Protein AF-A0AAV3EM96-F1 (afdb_monomer)

Sequence (144 aa):
MNWRIFRIIIITLSTCISIISTYYTVPLESTNLPLIEQLKSLLLIFVASLLGLFFIIGIQAFNPYSSKLWVVPSWEINPFTKKQPVVFFHFVAWFITVQSIVQLIFSILCGYSYWSALLGTVFGLSIFIGLRLVRIAFHFKFRD

pLDDT: mean 91.86, std 8.06, range [58.69, 98.31]

Radius of gyration: 17.21 Å; Cα contacts (8 Å, |Δi|>4): 152; chains: 1; bounding box: 42×37×45 Å

Mean predicted aligned error: 4.36 Å

Foldseek 3Di:
DQQLVVLVVVLVVVLVVLLVVCVVDFDFDDPPDDPVVLVVLLVVLLVVLLVVLCVVVVVLCPDPQADQAEEDADSRDDLPPPNHPLNVLLSVLSSQQSSLVSLLVSCVVVNTDSSVSSSSNSSSVSSVVSSVVCCVVVVVRHDD

Secondary structure (DSSP, 8-state):
--HHHHHHHHHHHHHHHHHHHHHHH-PBP---S-HHHHHHHHHHHHHHHHHHHHHHHHHHHH-TTS-SSBPPP-SSS-TT-TT-HHHHHHHHHHHHHHHHHHHHHHHHHHTB--HHHHHHHHHHHHHHHHHHHHHHHTGGGB--

Solvent-accessible surface area (backbone atoms only — not comparable to full-atom values): 7642 Å² total; per-residue (Å²): 130,66,33,40,60,53,51,49,52,52,41,51,53,53,31,53,52,51,46,56,51,46,73,77,70,59,62,69,58,79,84,86,71,56,68,69,60,53,53,51,49,52,51,47,45,32,52,49,43,30,53,49,49,51,52,55,51,52,55,47,71,74,35,87,81,30,47,84,56,34,67,78,68,60,60,71,53,70,4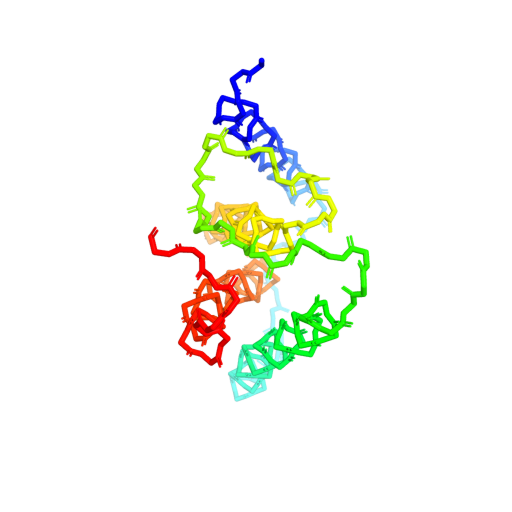2,83,44,80,40,34,59,65,28,29,52,51,47,51,22,51,42,42,24,53,33,16,45,52,42,26,54,51,15,60,78,70,47,30,64,33,63,71,24,49,49,36,28,46,36,15,52,29,40,53,54,37,53,55,50,47,49,64,77,45,40,92,35,47,62,133

Organism: NCBI:txid1088719

Structure (mmCIF, N/CA/C/O backbone):
data_AF-A0AAV3EM96-F1
#
_entry.id   AF-A0AAV3EM96-F1
#
loop_
_atom_site.group_PDB
_atom_site.id
_atom_site.type_symbol
_atom_site.label_atom_id
_atom_site.label_alt_id
_atom_site.label_comp_id
_atom_site.label_asym_id
_atom_site.label_entity_id
_atom_site.label_seq_id
_atom_site.pdbx_PDB_ins_code
_atom_site.Cartn_x
_atom_site.Cartn_y
_atom_site.Cartn_z
_atom_site.occupancy
_atom_site.B_iso_or_equiv
_atom_site.auth_seq_id
_atom_site.auth_comp_id
_atom_site.auth_asym_id
_atom_site.auth_atom_id
_atom_site.pdbx_PDB_model_num
ATOM 1 N N . MET A 1 1 ? -1.676 20.650 13.029 1.00 76.00 1 MET A N 1
ATOM 2 C CA . MET A 1 1 ? -0.867 20.288 11.843 1.00 76.00 1 MET A CA 1
ATOM 3 C C . MET A 1 1 ? -1.805 19.811 10.748 1.00 76.00 1 MET A C 1
ATOM 5 O O . MET A 1 1 ? -2.688 19.020 11.053 1.00 76.00 1 MET A O 1
ATOM 9 N N . ASN A 1 2 ? -1.663 20.308 9.519 1.00 92.69 2 ASN A N 1
ATOM 10 C CA . ASN A 1 2 ? -2.492 19.867 8.396 1.00 92.69 2 ASN A CA 1
ATOM 11 C C . ASN A 1 2 ? -1.951 18.526 7.868 1.00 92.69 2 ASN A C 1
ATOM 13 O O . ASN A 1 2 ? -0.953 18.487 7.145 1.00 92.69 2 ASN A O 1
ATOM 17 N N . TRP A 1 3 ? -2.576 17.422 8.287 1.00 94.38 3 TRP A N 1
ATOM 18 C CA . TRP A 1 3 ? -2.118 16.067 7.960 1.00 94.38 3 TRP A CA 1
ATOM 19 C C . TRP A 1 3 ? -2.208 15.749 6.477 1.00 94.38 3 TRP A C 1
ATOM 21 O O . TRP A 1 3 ? -1.356 15.023 5.965 1.00 94.38 3 TRP A O 1
ATOM 31 N N . ARG A 1 4 ? -3.179 16.332 5.772 1.00 94.94 4 ARG A N 1
ATOM 32 C CA . ARG A 1 4 ? -3.289 16.181 4.327 1.00 94.94 4 ARG A CA 1
ATOM 33 C C . ARG A 1 4 ? -2.058 16.744 3.630 1.00 94.94 4 ARG A C 1
ATOM 35 O O . ARG A 1 4 ? -1.428 16.024 2.859 1.00 94.94 4 ARG A O 1
ATOM 42 N N . ILE A 1 5 ? -1.685 17.988 3.939 1.00 95.38 5 ILE A N 1
ATOM 43 C CA . ILE A 1 5 ? -0.485 18.627 3.372 1.00 95.38 5 ILE A CA 1
ATOM 44 C C . ILE A 1 5 ? 0.762 17.819 3.729 1.00 95.38 5 ILE A C 1
ATOM 46 O O . ILE A 1 5 ? 1.565 17.505 2.856 1.00 95.38 5 ILE A O 1
ATOM 50 N N . PHE A 1 6 ? 0.896 17.420 4.992 1.00 95.12 6 PHE A N 1
ATOM 51 C CA . PHE A 1 6 ? 2.033 16.629 5.451 1.00 95.12 6 PHE A CA 1
ATOM 52 C C . PHE A 1 6 ? 2.178 15.300 4.687 1.00 95.12 6 PHE A C 1
ATOM 54 O O . PHE A 1 6 ? 3.270 14.956 4.236 1.00 95.12 6 PHE A O 1
ATOM 61 N N . ARG A 1 7 ? 1.075 14.571 4.475 1.00 94.88 7 ARG A N 1
ATOM 62 C CA . ARG A 1 7 ? 1.076 13.326 3.693 1.00 94.88 7 ARG A CA 1
ATOM 63 C C . ARG A 1 7 ? 1.452 13.568 2.236 1.00 94.88 7 ARG A C 1
ATOM 65 O O . ARG A 1 7 ? 2.233 12.792 1.698 1.00 94.88 7 ARG A O 1
ATOM 72 N N . ILE A 1 8 ? 0.919 14.623 1.617 1.00 95.94 8 ILE A N 1
ATOM 73 C CA . ILE A 1 8 ? 1.264 14.998 0.239 1.00 95.94 8 ILE A CA 1
ATOM 74 C C . ILE A 1 8 ? 2.766 15.267 0.137 1.00 95.94 8 ILE A C 1
ATOM 76 O O . ILE A 1 8 ? 3.417 14.684 -0.719 1.00 95.94 8 ILE A O 1
ATOM 80 N N . ILE A 1 9 ? 3.332 16.067 1.047 1.00 96.38 9 ILE A N 1
ATOM 81 C CA . ILE A 1 9 ? 4.768 16.376 1.058 1.00 96.38 9 ILE A CA 1
ATOM 82 C C . ILE A 1 9 ? 5.605 15.095 1.144 1.00 96.38 9 ILE A C 1
ATOM 84 O O . ILE A 1 9 ? 6.517 14.916 0.343 1.00 96.38 9 ILE A O 1
ATOM 88 N N . ILE A 1 10 ? 5.281 14.179 2.063 1.00 96.19 10 ILE A N 1
ATOM 89 C CA . ILE A 1 10 ? 6.032 12.921 2.211 1.00 96.19 10 ILE A CA 1
ATOM 90 C C . ILE A 1 10 ? 5.945 12.054 0.953 1.00 96.19 10 ILE A C 1
ATOM 92 O O . ILE A 1 10 ? 6.964 11.533 0.496 1.00 96.19 10 ILE A O 1
ATOM 96 N N . ILE A 1 11 ? 4.747 11.886 0.392 1.00 96.69 11 ILE A N 1
ATOM 97 C CA . ILE A 1 11 ? 4.544 11.060 -0.804 1.00 96.69 11 ILE A CA 1
ATOM 98 C C . ILE A 1 11 ? 5.292 11.670 -1.995 1.00 96.69 11 ILE A C 1
ATOM 100 O O . ILE A 1 11 ? 5.992 10.958 -2.709 1.00 96.69 11 ILE A O 1
ATOM 104 N N . THR A 1 12 ? 5.223 12.988 -2.178 1.00 96.44 12 THR A N 1
ATOM 105 C CA . THR A 1 12 ? 5.930 13.667 -3.268 1.00 96.44 12 THR A CA 1
ATOM 106 C C . THR A 1 12 ? 7.445 13.564 -3.106 1.00 96.44 12 THR A C 1
ATOM 108 O O . THR A 1 12 ? 8.125 13.153 -4.042 1.00 96.44 12 THR A O 1
ATOM 111 N N . LEU A 1 13 ? 7.987 13.873 -1.921 1.00 96.56 13 LEU A N 1
ATOM 112 C CA . LEU A 1 13 ? 9.434 13.815 -1.679 1.00 96.56 13 LEU A CA 1
ATOM 113 C C . LEU A 1 13 ? 9.990 12.401 -1.871 1.00 96.56 13 LEU A C 1
ATOM 115 O O . LEU A 1 13 ? 10.993 12.227 -2.558 1.00 96.56 13 LEU A O 1
ATOM 119 N N . SER A 1 14 ? 9.323 11.388 -1.313 1.00 94.38 14 SER A N 1
ATOM 120 C CA . SER A 1 14 ? 9.726 9.986 -1.495 1.00 94.38 14 SER A CA 1
ATOM 121 C C . SER A 1 14 ? 9.664 9.545 -2.957 1.00 94.38 14 SER A C 1
ATOM 123 O O . SER A 1 14 ? 10.574 8.862 -3.422 1.00 94.38 14 SER A O 1
ATOM 125 N N . THR A 1 15 ? 8.655 9.992 -3.706 1.00 94.38 15 THR A N 1
ATOM 126 C CA . THR A 1 15 ? 8.539 9.709 -5.14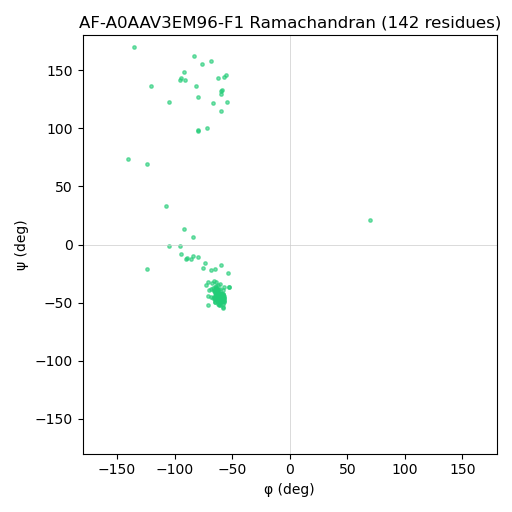2 1.00 94.38 15 THR A CA 1
ATOM 127 C C . THR A 1 15 ? 9.699 10.325 -5.926 1.00 94.38 15 THR A C 1
ATOM 129 O O . THR A 1 15 ? 10.332 9.629 -6.720 1.00 94.38 15 THR A O 1
ATOM 132 N N . CYS A 1 16 ? 10.047 11.589 -5.659 1.00 94.19 16 CYS A N 1
ATOM 133 C CA . CYS A 1 16 ? 11.203 12.240 -6.282 1.00 94.19 16 CYS A CA 1
ATOM 134 C C . CYS A 1 16 ? 12.509 11.488 -5.982 1.00 94.19 16 CYS A C 1
ATOM 136 O O . CYS A 1 16 ? 13.290 11.226 -6.895 1.00 94.19 16 CYS A O 1
ATOM 138 N N . ILE A 1 17 ? 12.724 11.088 -4.723 1.00 92.44 17 ILE A N 1
ATOM 139 C CA . ILE A 1 17 ? 13.898 10.300 -4.316 1.00 92.44 17 ILE A CA 1
ATOM 140 C C . ILE A 1 17 ? 13.943 8.959 -5.067 1.00 92.44 17 ILE A C 1
ATOM 142 O O . ILE A 1 17 ? 15.003 8.564 -5.552 1.00 92.44 17 ILE A O 1
ATOM 146 N N . SER A 1 18 ? 12.801 8.283 -5.213 1.00 89.06 18 SER A N 1
ATOM 147 C CA . SER A 1 18 ? 12.690 7.004 -5.931 1.00 89.06 18 SER A CA 1
ATOM 148 C C . SER A 1 18 ? 13.092 7.117 -7.404 1.00 89.06 18 SER A C 1
ATOM 150 O O . SER A 1 18 ? 13.823 6.266 -7.916 1.00 89.06 18 SER A O 1
ATOM 152 N N . ILE A 1 19 ? 12.650 8.179 -8.088 1.00 90.50 19 ILE A N 1
ATOM 153 C CA . ILE A 1 19 ? 13.004 8.434 -9.494 1.00 90.50 19 ILE A CA 1
ATOM 154 C C . ILE A 1 19 ? 14.505 8.693 -9.629 1.00 90.50 19 ILE A C 1
ATOM 156 O O . ILE A 1 19 ? 15.163 8.053 -10.449 1.00 90.50 19 ILE A O 1
ATOM 160 N N . ILE A 1 20 ? 15.053 9.583 -8.793 1.00 88.88 20 ILE A N 1
ATOM 161 C CA . ILE A 1 20 ? 16.487 9.910 -8.792 1.00 88.88 20 ILE A CA 1
ATOM 162 C C . ILE A 1 20 ? 17.311 8.638 -8.571 1.00 88.88 20 ILE A C 1
ATOM 164 O O . ILE A 1 20 ? 18.261 8.378 -9.304 1.00 88.88 20 ILE A O 1
ATOM 168 N N . SER A 1 21 ? 16.920 7.805 -7.605 1.00 84.94 21 SER A N 1
ATOM 169 C CA . SER A 1 21 ? 17.602 6.539 -7.338 1.00 84.94 21 SER A CA 1
ATOM 170 C C . SER A 1 21 ? 17.559 5.590 -8.538 1.00 84.94 21 SER A C 1
ATOM 172 O O . SER A 1 21 ? 18.588 5.010 -8.880 1.00 84.94 21 SER A O 1
ATOM 174 N N . THR A 1 22 ? 16.408 5.464 -9.203 1.00 82.31 22 THR A N 1
ATOM 175 C CA . THR A 1 22 ? 16.243 4.589 -10.377 1.00 82.31 22 THR A CA 1
ATOM 176 C C . THR A 1 22 ? 17.157 5.020 -11.522 1.00 82.31 22 THR A C 1
ATOM 178 O O . THR A 1 22 ? 17.843 4.181 -12.103 1.00 82.31 22 THR A O 1
ATOM 181 N N . TYR A 1 23 ? 17.229 6.327 -11.786 1.00 79.56 23 TYR A N 1
ATOM 182 C CA . TYR A 1 23 ? 18.059 6.906 -12.844 1.00 79.56 23 TYR A CA 1
ATOM 183 C C . TYR A 1 23 ? 19.551 6.550 -12.712 1.00 79.56 23 TYR A C 1
ATOM 185 O O . TYR A 1 23 ? 20.216 6.311 -13.715 1.00 79.56 23 TYR A O 1
ATOM 193 N N . TYR A 1 24 ? 20.081 6.474 -11.486 1.00 75.06 24 TYR A N 1
ATOM 194 C CA . TYR A 1 24 ? 21.505 6.196 -11.253 1.00 75.06 24 TYR A CA 1
ATOM 195 C C . TYR A 1 24 ? 21.867 4.712 -11.116 1.00 75.06 24 TYR A C 1
ATOM 197 O O . TYR A 1 24 ? 23.053 4.390 -11.097 1.00 75.06 24 TYR A O 1
ATOM 205 N N . THR A 1 25 ? 20.893 3.811 -10.960 1.00 71.69 25 THR A N 1
ATOM 206 C CA . THR A 1 25 ? 21.172 2.438 -10.490 1.00 71.69 25 THR A CA 1
ATOM 207 C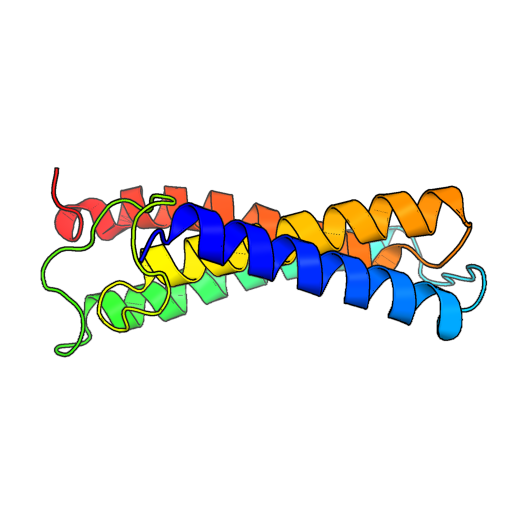 C . THR A 1 25 ? 20.679 1.327 -11.406 1.00 71.69 25 THR A C 1
ATOM 209 O O . THR A 1 25 ? 21.189 0.211 -11.306 1.00 71.69 25 THR A O 1
ATOM 212 N N . VAL A 1 26 ? 19.710 1.587 -12.288 1.00 69.31 26 VAL A N 1
ATOM 213 C CA . VAL A 1 26 ? 19.035 0.517 -13.033 1.00 69.31 26 VAL A CA 1
ATOM 214 C C . VAL A 1 26 ? 19.518 0.472 -14.488 1.00 69.31 26 VAL A C 1
ATOM 216 O O . VAL A 1 26 ? 19.394 1.469 -15.199 1.00 69.31 26 VAL A O 1
ATOM 219 N N . PRO A 1 27 ? 20.052 -0.669 -14.965 1.00 69.12 27 PRO A N 1
ATOM 220 C CA . PRO A 1 27 ? 20.401 -0.837 -16.371 1.00 69.12 27 PRO A CA 1
ATOM 221 C C . PRO A 1 27 ? 19.152 -0.892 -17.269 1.00 69.12 27 PRO A C 1
ATOM 223 O O .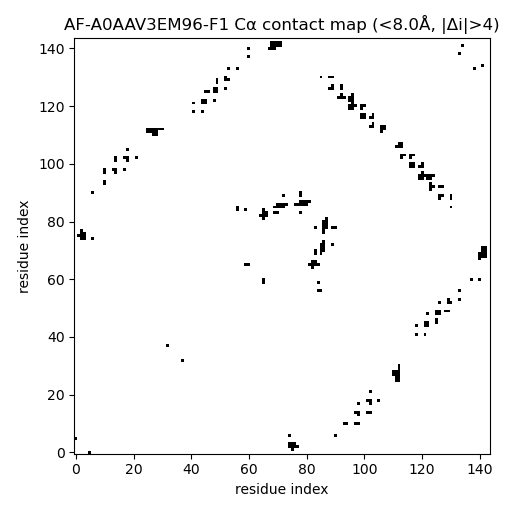 PRO A 1 27 ? 18.050 -1.225 -16.823 1.00 69.12 27 PRO A O 1
ATOM 226 N N . LEU A 1 28 ? 19.345 -0.590 -18.558 1.00 69.81 28 LEU A N 1
ATOM 227 C CA . LEU A 1 28 ? 18.343 -0.793 -19.612 1.00 69.81 28 LEU A CA 1
ATOM 228 C C . LEU A 1 28 ? 17.874 -2.260 -19.637 1.00 69.81 28 LEU A C 1
ATOM 230 O O . LEU A 1 28 ? 18.633 -3.178 -19.316 1.00 69.81 28 LEU A O 1
ATOM 234 N N . GLU A 1 29 ? 16.600 -2.465 -19.959 1.00 65.81 29 GLU A N 1
ATOM 235 C CA . GLU A 1 29 ? 15.880 -3.709 -19.680 1.00 65.81 29 GLU A CA 1
ATOM 236 C C . GLU A 1 29 ? 16.485 -4.977 -20.332 1.00 65.81 29 GLU A C 1
ATOM 238 O O . GLU A 1 29 ? 16.735 -5.029 -21.533 1.00 65.81 29 GLU A O 1
ATOM 243 N N . SER A 1 30 ? 16.640 -6.043 -19.532 1.00 58.69 30 SER A N 1
ATOM 244 C CA . SER A 1 30 ? 16.715 -7.439 -20.004 1.00 58.69 30 SER A CA 1
ATOM 245 C C . SER A 1 30 ? 15.948 -8.368 -19.052 1.00 58.69 30 SER A C 1
ATOM 247 O O . SER A 1 30 ? 16.510 -9.101 -18.236 1.00 58.69 30 SER A O 1
ATOM 249 N N . THR A 1 31 ? 14.616 -8.313 -19.095 1.00 62.16 31 THR A N 1
ATOM 250 C CA . THR A 1 31 ? 13.784 -9.232 -18.307 1.00 62.16 31 THR A CA 1
ATOM 251 C C . THR A 1 31 ? 13.705 -10.588 -19.021 1.00 62.16 31 THR A C 1
ATOM 253 O O . THR A 1 31 ? 12.902 -10.770 -19.927 1.00 62.16 31 THR A O 1
ATOM 256 N N . ASN A 1 32 ? 14.526 -11.562 -18.609 1.00 70.06 32 ASN A N 1
ATOM 257 C CA . ASN A 1 32 ? 14.584 -12.896 -19.242 1.00 70.06 32 ASN A CA 1
ATOM 258 C C . ASN A 1 32 ? 13.519 -13.894 -18.733 1.00 70.06 32 ASN A C 1
ATOM 260 O O . ASN A 1 32 ? 13.574 -15.079 -19.063 1.00 70.06 32 ASN A O 1
ATOM 264 N N . LEU A 1 33 ? 12.566 -13.462 -17.897 1.00 79.25 33 LEU A N 1
ATOM 265 C CA . LEU A 1 33 ? 11.539 -14.353 -17.347 1.00 79.25 33 LEU A CA 1
ATOM 266 C C . LEU A 1 33 ? 10.388 -14.577 -18.341 1.00 79.25 33 LEU A C 1
ATOM 268 O O . LEU A 1 33 ? 9.880 -13.597 -18.891 1.00 79.25 33 LEU A O 1
ATOM 272 N N . PRO A 1 34 ? 9.896 -15.821 -18.503 1.00 89.31 34 PRO A N 1
ATOM 273 C CA . PRO A 1 34 ? 8.703 -16.100 -19.297 1.00 89.31 34 PRO A CA 1
ATOM 274 C C . PRO A 1 34 ? 7.482 -15.316 -18.798 1.00 89.31 34 PRO A C 1
ATOM 276 O O . PRO A 1 34 ? 7.268 -15.192 -17.589 1.00 89.31 34 PRO A O 1
ATOM 279 N N . LEU A 1 35 ? 6.620 -14.874 -19.721 1.00 89.38 35 LEU A N 1
ATOM 280 C CA . LEU A 1 35 ? 5.393 -14.121 -19.413 1.00 89.38 35 LEU A CA 1
ATOM 281 C C . LEU A 1 35 ? 4.503 -14.822 -18.371 1.00 89.38 35 LEU A C 1
ATOM 283 O O . LEU A 1 35 ? 3.896 -14.174 -17.524 1.00 89.38 35 LEU A O 1
ATOM 287 N N . ILE A 1 36 ? 4.435 -16.155 -18.399 1.00 93.50 36 ILE A N 1
ATOM 288 C CA . ILE A 1 36 ? 3.625 -16.915 -17.441 1.00 93.50 36 ILE A CA 1
ATOM 289 C C . ILE A 1 36 ? 4.126 -16.767 -15.997 1.00 93.50 36 ILE A C 1
ATOM 291 O O . ILE A 1 36 ? 3.316 -16.634 -15.082 1.00 93.50 36 ILE A O 1
ATOM 295 N N . GLU A 1 37 ? 5.442 -16.735 -15.779 1.00 92.44 37 GLU A N 1
ATOM 296 C CA . GLU A 1 37 ? 6.025 -16.554 -14.444 1.00 92.44 37 GLU A CA 1
ATOM 297 C C . GLU A 1 37 ? 5.845 -15.114 -13.954 1.00 92.44 37 GLU A C 1
ATOM 299 O O . GLU A 1 37 ? 5.543 -14.874 -12.781 1.00 92.44 37 GLU A O 1
ATOM 304 N N . GLN A 1 38 ? 5.912 -14.153 -14.878 1.00 91.19 38 GLN A N 1
ATOM 305 C CA . GLN A 1 38 ? 5.565 -12.762 -14.608 1.00 91.19 38 GLN A CA 1
ATOM 306 C C . GLN A 1 38 ? 4.117 -12.642 -14.106 1.00 91.19 38 GLN A C 1
ATOM 308 O O . GLN A 1 38 ? 3.887 -12.149 -12.999 1.00 91.19 38 GLN A O 1
ATOM 313 N N . LEU A 1 39 ? 3.142 -13.181 -14.845 1.00 94.31 39 LEU A N 1
ATOM 314 C CA . LEU A 1 39 ? 1.728 -13.157 -14.449 1.00 94.31 39 LEU A CA 1
ATOM 315 C C . LEU A 1 39 ? 1.472 -13.865 -13.109 1.00 94.31 39 LEU A C 1
ATOM 317 O O . LEU A 1 39 ? 0.741 -13.337 -12.268 1.00 94.31 39 LEU A O 1
ATOM 321 N N . LYS A 1 40 ? 2.104 -15.024 -12.873 1.00 96.00 40 LYS A N 1
ATOM 322 C CA . LYS A 1 40 ? 2.008 -15.742 -11.589 1.00 96.00 40 LYS A CA 1
ATOM 323 C C . LYS A 1 40 ? 2.466 -14.881 -10.419 1.00 96.00 40 LYS A C 1
ATOM 325 O O . LYS A 1 40 ? 1.800 -14.862 -9.388 1.00 96.00 40 LYS A O 1
ATOM 330 N N . SER A 1 41 ? 3.571 -14.155 -10.564 1.00 94.81 41 SER A N 1
ATOM 331 C CA . SER A 1 41 ? 4.073 -13.306 -9.481 1.00 94.81 41 SER A CA 1
ATOM 332 C C . SER A 1 41 ? 3.204 -12.063 -9.232 1.00 94.81 41 SER A C 1
ATOM 334 O O . SER A 1 41 ? 3.036 -11.687 -8.073 1.00 94.81 41 SER A O 1
ATOM 336 N N . LEU A 1 42 ? 2.567 -11.487 -10.265 1.00 96.69 42 LEU A N 1
ATOM 337 C CA . LEU A 1 42 ? 1.568 -10.419 -10.094 1.00 96.69 42 LEU A CA 1
ATOM 338 C C . LEU A 1 42 ? 0.341 -10.924 -9.322 1.00 96.69 42 LEU A C 1
ATOM 340 O O . LEU A 1 42 ? -0.151 -10.253 -8.414 1.00 96.69 42 LEU A O 1
ATOM 344 N N . LEU A 1 43 ? -0.134 -12.129 -9.646 1.00 97.81 43 LEU A N 1
ATOM 345 C CA . LEU A 1 43 ? -1.224 -12.762 -8.907 1.00 97.81 43 LEU A CA 1
ATOM 346 C C . LEU A 1 43 ? -0.809 -13.067 -7.461 1.00 97.81 43 LEU A C 1
ATOM 348 O O . LEU A 1 43 ? -1.564 -12.790 -6.529 1.00 97.81 43 LEU A O 1
ATOM 352 N N . LEU A 1 44 ? 0.396 -13.604 -7.265 1.00 97.75 44 LEU A N 1
ATOM 353 C CA . LEU A 1 44 ? 0.915 -13.937 -5.944 1.00 97.75 44 LEU A CA 1
ATOM 354 C C . LEU A 1 44 ? 1.021 -12.694 -5.059 1.00 97.75 44 LEU A C 1
ATOM 356 O O . LEU A 1 44 ? 0.532 -12.731 -3.932 1.00 97.75 44 LEU A O 1
ATOM 360 N N . ILE A 1 45 ? 1.610 -11.596 -5.552 1.00 97.62 45 ILE A N 1
ATOM 361 C CA . ILE A 1 45 ? 1.747 -10.370 -4.755 1.00 97.62 45 ILE A CA 1
ATOM 362 C C . ILE A 1 45 ? 0.379 -9.784 -4.407 1.00 97.62 45 ILE A C 1
ATOM 364 O O . ILE A 1 45 ? 0.199 -9.341 -3.278 1.00 97.62 45 ILE A O 1
ATOM 368 N N . PHE A 1 46 ? -0.590 -9.851 -5.328 1.00 98.31 46 PHE A N 1
ATOM 369 C CA . PHE A 1 46 ? -1.965 -9.406 -5.102 1.00 98.31 46 PHE A CA 1
ATOM 370 C C . PHE A 1 46 ? -2.675 -10.216 -4.009 1.00 98.31 46 PHE A C 1
ATOM 372 O O . PHE A 1 46 ? -3.322 -9.652 -3.128 1.00 98.31 46 PHE A O 1
ATOM 379 N N . VAL A 1 47 ? -2.576 -11.547 -4.053 1.00 98.19 47 VAL A N 1
ATOM 380 C CA . VAL A 1 47 ? -3.215 -12.413 -3.051 1.00 98.19 47 VAL A CA 1
ATOM 381 C C . VAL A 1 47 ? -2.502 -12.285 -1.705 1.00 98.19 47 VAL A C 1
ATOM 383 O O . VAL A 1 47 ? -3.154 -12.143 -0.670 1.00 98.19 47 VAL A O 1
ATOM 386 N N . ALA A 1 48 ? -1.169 -12.292 -1.706 1.00 97.88 48 ALA A N 1
ATOM 387 C CA . ALA A 1 48 ? -0.367 -12.223 -0.491 1.00 97.88 48 ALA A CA 1
ATOM 388 C C . ALA A 1 48 ? -0.565 -10.901 0.263 1.00 97.88 48 ALA A C 1
ATOM 390 O O . ALA A 1 48 ? -0.696 -10.911 1.486 1.00 97.88 48 ALA A O 1
ATOM 391 N N . SER A 1 49 ? -0.631 -9.768 -0.437 1.00 97.62 49 SER A N 1
ATOM 392 C CA . SER A 1 49 ? -0.884 -8.459 0.177 1.00 97.62 49 SER A CA 1
ATOM 393 C C . SER A 1 49 ? -2.286 -8.358 0.781 1.00 97.62 49 SER A C 1
ATOM 395 O O . SER A 1 49 ? -2.434 -7.824 1.882 1.00 97.62 49 SER A O 1
ATOM 397 N N . LEU A 1 50 ? -3.308 -8.903 0.110 1.00 97.38 50 LEU A N 1
ATOM 398 C CA . LEU A 1 50 ? -4.671 -8.968 0.636 1.00 97.38 50 LEU A CA 1
ATOM 399 C C . LEU A 1 50 ? -4.725 -9.808 1.911 1.00 97.38 50 LEU A C 1
ATOM 401 O O . LEU A 1 50 ? -5.221 -9.334 2.935 1.00 97.38 50 LEU A O 1
ATOM 405 N N . LEU A 1 51 ? -4.178 -11.025 1.872 1.00 97.88 51 LEU A N 1
ATOM 406 C CA . LEU A 1 51 ? -4.132 -11.910 3.037 1.00 97.88 51 LEU A CA 1
ATOM 407 C C . LEU A 1 51 ? -3.323 -11.290 4.180 1.00 97.88 51 LEU A C 1
ATOM 409 O O . LEU A 1 51 ? -3.771 -11.312 5.325 1.00 97.88 51 LEU A O 1
ATOM 413 N N . GLY A 1 52 ? -2.177 -10.677 3.875 1.00 97.38 52 GLY A N 1
ATOM 414 C CA . GLY A 1 52 ? -1.341 -9.983 4.853 1.00 97.38 52 GLY A CA 1
ATOM 415 C C . GLY A 1 52 ? -2.072 -8.823 5.528 1.00 97.38 52 GLY A C 1
ATOM 416 O O . GLY A 1 52 ? -2.044 -8.709 6.755 1.00 97.38 52 GLY A O 1
ATOM 417 N N . LEU A 1 53 ? -2.792 -7.998 4.760 1.00 97.69 53 LEU A N 1
ATOM 418 C CA . LEU A 1 53 ? -3.619 -6.927 5.318 1.00 97.69 53 LEU A CA 1
ATOM 419 C C . LEU A 1 53 ? -4.705 -7.492 6.240 1.00 97.69 53 LEU A C 1
ATOM 421 O O . LEU A 1 53 ? -4.851 -7.018 7.366 1.00 97.69 53 LEU A O 1
ATOM 425 N N . PHE A 1 54 ? -5.448 -8.505 5.788 1.00 97.62 54 PHE A N 1
ATOM 426 C CA . PHE A 1 54 ? -6.504 -9.138 6.583 1.00 97.62 54 PHE A CA 1
ATOM 427 C C . PHE A 1 54 ? -5.972 -9.742 7.875 1.00 97.62 54 PHE A C 1
ATOM 429 O O . PHE A 1 54 ? -6.580 -9.564 8.928 1.00 97.62 54 PHE A O 1
ATOM 436 N N . PHE A 1 55 ? -4.825 -10.410 7.809 1.00 97.12 55 PHE A N 1
ATOM 437 C CA . PHE A 1 55 ? -4.169 -10.988 8.970 1.00 97.12 55 PHE A CA 1
ATOM 438 C C . PHE A 1 55 ? -3.791 -9.908 9.990 1.00 97.12 55 PHE A C 1
ATOM 440 O O . PHE A 1 55 ? -4.181 -9.992 11.157 1.00 97.12 55 PHE A O 1
ATOM 447 N N . ILE A 1 56 ? -3.104 -8.848 9.552 1.00 95.62 56 ILE A N 1
ATOM 448 C CA . ILE A 1 56 ? -2.670 -7.770 10.449 1.00 95.62 56 ILE A CA 1
ATOM 449 C C . ILE A 1 56 ? -3.878 -7.035 11.036 1.00 95.62 56 ILE A C 1
ATOM 451 O O . ILE A 1 56 ? -3.934 -6.814 12.247 1.00 95.62 56 ILE A O 1
ATOM 455 N N . ILE A 1 57 ? -4.861 -6.669 10.211 1.00 95.94 57 ILE A N 1
ATOM 456 C CA . ILE A 1 57 ? -6.077 -6.001 10.685 1.00 95.94 57 ILE A CA 1
ATOM 457 C C . ILE A 1 57 ? -6.875 -6.908 11.622 1.00 95.94 57 ILE A C 1
ATOM 459 O O . ILE A 1 57 ? -7.350 -6.429 12.649 1.00 95.94 57 ILE A O 1
ATOM 463 N N . GLY A 1 58 ? -6.979 -8.201 11.318 1.00 95.38 58 GLY A N 1
ATOM 464 C CA . GLY A 1 58 ? -7.638 -9.188 12.166 1.00 95.38 58 GLY A CA 1
ATOM 465 C C . GLY A 1 58 ? -7.016 -9.233 13.557 1.00 95.38 58 GLY A C 1
ATOM 466 O O . GLY A 1 58 ? -7.727 -9.072 14.545 1.00 95.38 58 GLY A O 1
ATOM 467 N N . ILE A 1 59 ? -5.685 -9.315 13.651 1.00 95.00 59 ILE A N 1
ATOM 468 C CA . ILE A 1 59 ? -4.973 -9.220 14.937 1.00 95.00 59 ILE A CA 1
ATOM 469 C C . ILE A 1 59 ? -5.300 -7.896 15.643 1.00 95.00 59 ILE A C 1
ATOM 471 O O . ILE A 1 59 ? -5.614 -7.879 16.834 1.00 95.00 59 ILE A O 1
ATOM 475 N N . GLN A 1 60 ? -5.270 -6.774 14.919 1.00 94.69 60 GLN A N 1
ATOM 476 C CA . GLN A 1 60 ? -5.566 -5.465 15.503 1.00 94.69 60 GLN A CA 1
ATOM 477 C C . GLN A 1 60 ? -7.034 -5.292 15.916 1.00 94.69 60 GLN A C 1
ATOM 479 O O . GLN A 1 60 ? -7.318 -4.444 16.765 1.00 94.69 60 GLN A O 1
ATOM 484 N N . ALA A 1 61 ? -7.968 -6.063 15.355 1.00 93.12 61 ALA A N 1
ATOM 485 C CA . ALA A 1 61 ? -9.377 -6.025 15.738 1.00 93.12 61 ALA A CA 1
ATOM 486 C C . ALA A 1 61 ? -9.575 -6.530 17.175 1.00 93.12 61 ALA A C 1
ATOM 488 O O . ALA A 1 61 ? -10.369 -5.953 17.925 1.00 93.12 61 ALA A O 1
ATOM 489 N N . PHE A 1 62 ? -8.809 -7.549 17.570 1.00 91.81 62 PHE A N 1
ATOM 490 C CA . PHE A 1 62 ? -8.845 -8.146 18.909 1.00 91.81 62 PHE A CA 1
ATOM 491 C C . PHE A 1 62 ? -7.799 -7.561 19.869 1.00 91.81 62 PHE A C 1
ATOM 493 O O . PHE A 1 62 ? -7.839 -7.835 21.065 1.00 91.81 62 PHE A O 1
ATOM 500 N N . ASN A 1 63 ? -6.878 -6.729 19.376 1.00 92.81 63 ASN A N 1
ATOM 501 C CA . ASN A 1 63 ? -5.856 -6.092 20.198 1.00 92.81 63 ASN A CA 1
ATOM 502 C C . ASN A 1 63 ? -6.480 -5.087 21.196 1.00 92.81 63 ASN A C 1
ATOM 504 O O . ASN A 1 63 ? -7.079 -4.099 20.756 1.00 92.81 63 ASN A O 1
ATOM 508 N N . PRO A 1 64 ? -6.286 -5.249 22.521 1.00 89.50 64 PRO A N 1
ATOM 509 C CA . PRO A 1 64 ? -6.838 -4.338 23.529 1.00 89.50 64 PRO A CA 1
ATOM 510 C C . PRO A 1 64 ? -6.258 -2.916 23.460 1.00 89.50 64 PRO A C 1
ATOM 512 O O . PRO A 1 64 ? -6.888 -1.971 23.934 1.00 89.50 64 PRO A O 1
ATOM 515 N N . TYR A 1 65 ? -5.081 -2.738 22.854 1.00 90.44 65 TYR A N 1
ATOM 516 C CA . TYR A 1 65 ? -4.466 -1.421 22.659 1.00 90.44 65 TYR A CA 1
ATOM 517 C C . TYR A 1 65 ? -4.979 -0.686 21.410 1.00 90.44 65 TYR A C 1
ATOM 519 O O . TYR A 1 65 ? -4.690 0.502 2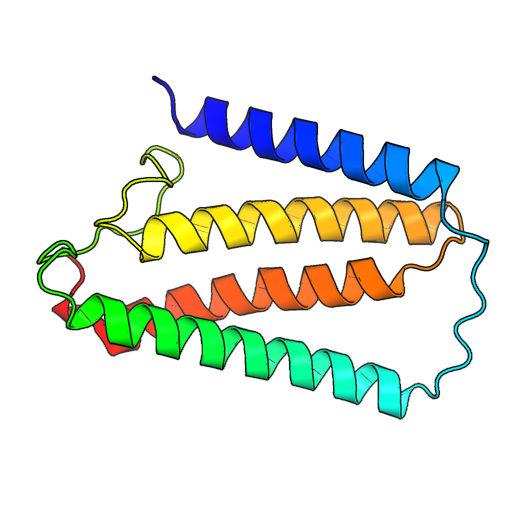1.231 1.00 90.44 65 TYR A O 1
A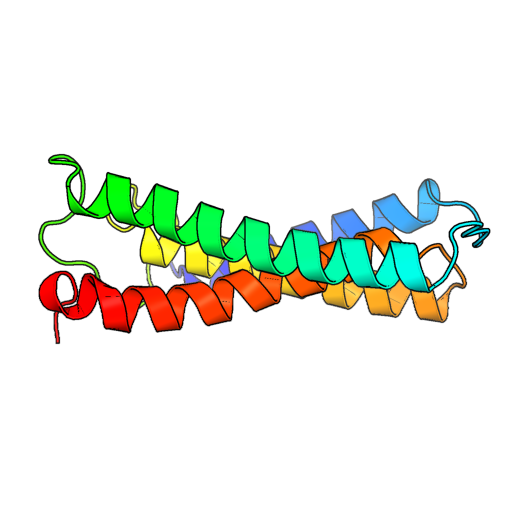TOM 527 N N . SER A 1 66 ? -5.741 -1.369 20.553 1.00 92.00 66 SER A N 1
ATOM 528 C CA . SER A 1 66 ? -6.417 -0.781 19.396 1.00 92.00 66 SER A CA 1
ATOM 529 C C . SER A 1 66 ? -7.657 0.004 19.832 1.00 92.00 66 SER A C 1
ATOM 531 O O . SER A 1 66 ? -8.240 -0.249 20.888 1.00 92.00 66 SER A O 1
ATOM 533 N N . SER A 1 67 ? -8.089 0.983 19.035 1.00 91.19 67 SER A N 1
ATOM 534 C CA . SER A 1 67 ? -9.333 1.693 19.337 1.00 91.19 67 SER A CA 1
ATOM 535 C C . SER A 1 67 ? -10.530 0.732 19.311 1.00 91.19 67 SER A C 1
ATOM 537 O O . SER A 1 67 ? -10.617 -0.168 18.473 1.00 91.19 67 SER A O 1
ATOM 539 N N . LYS A 1 68 ? -11.493 0.955 20.220 1.00 91.25 68 LYS A N 1
ATOM 540 C CA . LYS A 1 68 ? -12.759 0.202 20.236 1.00 91.25 68 LYS A CA 1
ATOM 541 C C . LYS A 1 68 ? -13.491 0.324 18.901 1.00 91.25 68 LYS A C 1
ATOM 543 O O . LYS A 1 68 ? -13.927 -0.693 18.376 1.00 91.25 68 LYS A O 1
ATOM 548 N N . LEU A 1 69 ? -13.542 1.548 18.371 1.00 94.00 69 LEU A N 1
ATOM 549 C CA . LEU A 1 69 ? -14.052 1.868 17.045 1.00 94.00 69 LEU A CA 1
ATOM 550 C C . LEU A 1 69 ? -12.963 2.528 16.194 1.00 94.00 69 LEU A C 1
ATOM 552 O O . LEU A 1 69 ? -12.233 3.416 16.650 1.00 94.00 69 LEU A O 1
ATOM 556 N N . TRP A 1 70 ? -12.870 2.089 14.950 1.00 94.75 70 TRP A N 1
ATOM 557 C CA . TRP A 1 70 ? -12.024 2.644 13.916 1.00 94.75 70 TRP A CA 1
ATOM 558 C C . TRP A 1 70 ? -12.767 3.695 13.107 1.00 94.75 70 TRP A C 1
ATOM 560 O O . TRP A 1 70 ? -13.982 3.640 12.916 1.00 94.75 70 TRP A O 1
ATOM 570 N N . VAL A 1 71 ? -12.000 4.669 12.639 1.00 93.00 71 VAL A N 1
ATOM 571 C CA . VAL A 1 71 ? -12.489 5.753 11.795 1.00 93.00 71 VAL A CA 1
ATOM 572 C C . VAL A 1 71 ? -12.270 5.373 10.337 1.00 93.00 71 VAL A C 1
ATOM 574 O O . VAL A 1 71 ? -11.252 4.770 9.983 1.00 93.00 71 VAL A O 1
A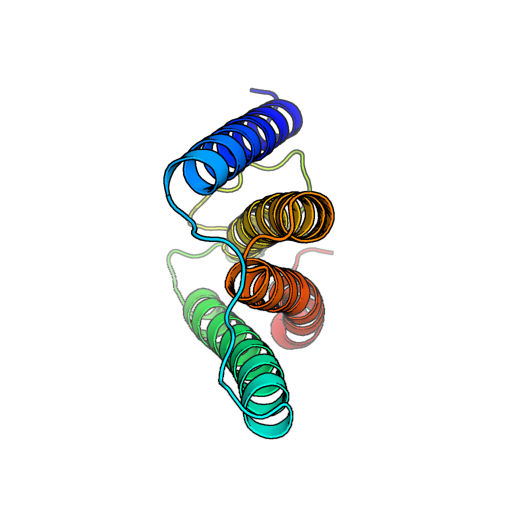TOM 577 N N . VAL A 1 72 ? -13.218 5.749 9.479 1.00 92.81 72 VAL A N 1
ATOM 578 C CA . VAL A 1 72 ? -13.048 5.626 8.030 1.00 92.81 72 VAL A CA 1
ATOM 579 C C . VAL A 1 72 ? -11.827 6.453 7.603 1.00 92.81 72 VAL A C 1
ATOM 581 O O . VAL A 1 72 ? -11.721 7.624 7.977 1.00 92.81 72 VAL A O 1
ATOM 584 N N . PRO A 1 73 ? -10.884 5.879 6.836 1.00 92.50 73 PRO A N 1
ATOM 585 C CA . PRO A 1 73 ? -9.686 6.601 6.446 1.00 92.50 73 PRO A CA 1
ATOM 586 C C . PRO A 1 73 ? -10.000 7.875 5.665 1.00 92.50 73 PRO A C 1
ATOM 588 O O . PRO A 1 73 ? -10.755 7.860 4.696 1.00 92.50 73 PRO A O 1
ATOM 591 N N . SER A 1 74 ? -9.351 8.968 6.051 1.00 92.75 74 SER A N 1
ATOM 592 C CA . SER A 1 74 ? -9.372 10.232 5.320 1.00 92.75 74 SER A CA 1
ATOM 593 C C . SER A 1 74 ? -7.959 10.812 5.241 1.00 92.75 74 SER A C 1
ATOM 595 O O . SER A 1 74 ? -7.020 10.304 5.864 1.00 92.75 74 SER A O 1
ATOM 597 N N . TRP A 1 75 ? -7.774 11.852 4.429 1.00 93.56 75 TRP A N 1
ATOM 598 C CA . TRP A 1 75 ? -6.488 12.547 4.307 1.00 93.56 75 TRP A CA 1
ATOM 599 C C . TRP A 1 75 ? -6.174 13.463 5.492 1.00 93.56 75 TRP A C 1
ATOM 601 O O . TRP A 1 75 ? -5.006 13.749 5.738 1.00 93.56 75 TRP A O 1
ATOM 611 N N . GLU A 1 76 ? -7.195 13.854 6.251 1.00 94.00 76 GLU A N 1
ATOM 612 C CA . GLU A 1 76 ? -7.087 14.813 7.354 1.00 94.00 76 GLU A CA 1
ATOM 613 C C . GLU A 1 76 ? -6.671 14.165 8.687 1.00 94.00 76 GLU A C 1
ATOM 615 O O . GLU A 1 76 ? -6.312 14.857 9.639 1.00 94.00 76 GLU A O 1
ATOM 620 N N . ILE A 1 77 ? -6.698 12.831 8.774 1.00 92.38 77 ILE A N 1
ATOM 621 C CA . ILE A 1 77 ? -6.361 12.085 9.993 1.00 92.38 77 ILE A CA 1
ATOM 622 C C . ILE A 1 77 ? -4.866 11.739 10.010 1.00 92.38 77 ILE A C 1
ATOM 624 O O . ILE A 1 77 ? -4.293 11.348 8.990 1.00 92.38 77 ILE A O 1
ATOM 628 N N . ASN A 1 78 ? -4.249 11.816 11.195 1.00 94.19 78 ASN A N 1
ATOM 629 C CA . ASN A 1 78 ? -2.877 11.362 11.429 1.00 94.19 78 ASN A CA 1
ATOM 630 C C . ASN A 1 78 ? -2.728 9.854 11.126 1.00 94.19 78 ASN A C 1
ATOM 632 O O . ASN A 1 78 ? -3.286 9.038 11.875 1.00 94.19 78 ASN A O 1
ATOM 636 N N . PRO A 1 79 ? -1.933 9.461 10.112 1.00 92.94 79 PRO A N 1
ATOM 637 C CA . PRO A 1 79 ? -1.773 8.061 9.733 1.00 92.94 79 PRO A CA 1
ATOM 638 C C . PRO A 1 79 ? -0.926 7.242 10.712 1.00 92.94 79 PRO A C 1
ATOM 640 O O . PRO A 1 79 ? -1.001 6.020 10.692 1.00 92.94 79 PRO A O 1
ATOM 643 N N . PHE A 1 80 ? -0.157 7.876 11.599 1.00 92.50 80 PHE A N 1
ATOM 644 C CA . PHE A 1 80 ? 0.710 7.188 12.567 1.00 92.50 80 PHE A CA 1
ATOM 645 C C . PHE A 1 80 ? 0.028 6.923 13.911 1.00 92.50 80 PHE A C 1
ATOM 647 O O . PHE A 1 80 ? 0.666 6.567 14.906 1.00 92.50 80 PHE A O 1
ATOM 654 N N . THR A 1 81 ? -1.292 7.081 13.955 1.00 89.50 81 THR A N 1
ATOM 655 C CA . THR A 1 81 ? -2.080 6.752 15.135 1.00 89.50 81 THR A CA 1
ATOM 656 C C . THR A 1 81 ? -2.139 5.232 15.281 1.00 89.50 81 THR A C 1
ATOM 658 O O . THR A 1 81 ? -2.958 4.576 14.645 1.00 89.50 81 THR A O 1
ATOM 661 N N . LYS A 1 82 ? -1.307 4.661 16.164 1.00 84.00 82 LYS A N 1
ATOM 662 C CA . LYS A 1 82 ? -1.213 3.201 16.393 1.00 84.00 82 LYS A CA 1
ATOM 663 C C . LYS A 1 82 ? -2.554 2.522 16.715 1.00 84.00 82 LYS A C 1
ATOM 665 O O . LYS A 1 82 ? -2.713 1.335 16.471 1.00 84.00 82 LYS A O 1
ATOM 670 N N . LYS A 1 83 ? -3.523 3.276 17.242 1.00 91.75 83 LYS A N 1
ATOM 671 C CA . LYS A 1 83 ? -4.871 2.787 17.575 1.00 91.75 83 LYS A CA 1
ATOM 672 C C . LYS A 1 83 ? -5.816 2.673 16.367 1.00 91.75 83 LYS A C 1
ATOM 674 O O . LYS A 1 83 ? -6.909 2.135 16.509 1.00 91.75 83 LYS A O 1
ATOM 679 N N . GLN A 1 84 ? -5.424 3.213 15.212 1.00 93.62 84 GLN A N 1
ATOM 680 C CA . GLN A 1 84 ? -6.232 3.329 13.994 1.00 93.62 84 GLN A CA 1
ATOM 681 C C . GLN A 1 84 ? -5.501 2.654 12.817 1.00 93.62 84 GLN A C 1
ATOM 683 O O . GLN A 1 84 ? -5.031 3.331 11.898 1.00 93.62 84 GLN A O 1
ATOM 688 N N . PRO A 1 85 ? -5.375 1.314 12.831 1.00 94.50 85 PRO A N 1
ATOM 689 C CA . PRO A 1 85 ? -4.547 0.581 11.870 1.00 94.50 85 PRO A CA 1
ATOM 690 C C . PRO A 1 85 ? -5.008 0.781 10.419 1.00 94.50 85 PRO A C 1
ATOM 692 O O . PRO A 1 85 ? -4.190 0.890 9.511 1.00 94.50 85 PRO A O 1
ATOM 695 N N . VAL A 1 86 ? -6.315 0.917 10.194 1.00 95.69 86 VAL A N 1
ATOM 696 C CA . VAL A 1 86 ? -6.904 1.122 8.862 1.00 95.69 86 VAL A CA 1
ATOM 697 C C . VAL A 1 86 ? -6.446 2.451 8.242 1.00 95.69 86 VAL A C 1
ATOM 699 O O . VAL A 1 86 ? -6.196 2.525 7.040 1.00 95.69 86 VAL A O 1
ATOM 702 N N . VAL A 1 87 ? -6.266 3.498 9.058 1.00 95.62 87 VAL A N 1
ATOM 703 C CA . VAL A 1 87 ? -5.771 4.807 8.596 1.00 95.62 87 VAL A CA 1
ATOM 704 C C . VAL A 1 87 ? -4.295 4.720 8.204 1.00 95.62 87 VAL A C 1
ATOM 706 O O . VAL A 1 87 ? -3.899 5.293 7.187 1.00 95.62 87 VAL A O 1
ATOM 709 N N . PHE A 1 88 ? -3.496 3.963 8.963 1.00 95.81 88 PHE A N 1
ATOM 710 C CA . PHE A 1 88 ? -2.097 3.695 8.628 1.00 95.81 88 PHE A CA 1
ATOM 711 C C . PHE A 1 88 ? -1.977 2.970 7.284 1.00 95.81 88 PHE A C 1
ATOM 713 O O . PHE A 1 88 ? -1.295 3.456 6.383 1.00 95.81 88 PHE A O 1
ATOM 720 N N . PHE A 1 89 ? -2.698 1.861 7.103 1.00 96.62 89 PHE A N 1
ATOM 721 C CA . PHE A 1 89 ? -2.660 1.107 5.847 1.00 96.62 89 PHE A CA 1
ATOM 722 C C . PHE A 1 89 ? -3.208 1.897 4.658 1.00 96.62 89 PHE A C 1
ATOM 724 O O . PHE A 1 89 ? -2.694 1.755 3.553 1.00 96.62 89 PHE A O 1
ATOM 731 N N . HIS A 1 90 ? -4.182 2.784 4.866 1.00 96.94 90 HIS A N 1
ATOM 732 C CA . HIS A 1 90 ? -4.621 3.713 3.825 1.00 96.94 90 HIS A CA 1
ATOM 733 C C . HIS A 1 90 ? -3.504 4.674 3.397 1.00 96.94 90 HIS A C 1
ATOM 735 O O . HIS A 1 90 ? -3.349 4.947 2.208 1.00 96.94 90 HIS A O 1
ATOM 741 N N . PHE A 1 91 ? -2.706 5.183 4.337 1.00 97.00 91 PHE A N 1
ATOM 742 C CA . PHE A 1 91 ? -1.538 5.992 3.993 1.00 97.00 91 PHE A CA 1
ATOM 743 C C . PHE A 1 91 ? -0.465 5.181 3.264 1.00 97.00 91 PHE A C 1
ATOM 745 O O . PHE A 1 91 ? 0.006 5.636 2.226 1.00 97.00 91 PHE A O 1
ATOM 752 N N . VAL A 1 92 ? -0.138 3.979 3.748 1.00 96.06 92 VAL A N 1
ATOM 753 C CA . VAL A 1 92 ? 0.822 3.072 3.095 1.00 96.06 92 VAL A CA 1
ATOM 754 C C . VAL A 1 92 ? 0.388 2.735 1.666 1.00 96.06 92 VAL A C 1
ATOM 756 O O . VAL A 1 92 ? 1.212 2.785 0.757 1.00 96.06 92 VAL A O 1
ATOM 759 N N . ALA A 1 93 ? -0.903 2.467 1.446 1.00 96.88 93 ALA A N 1
ATOM 760 C CA . ALA A 1 93 ? -1.450 2.207 0.117 1.00 96.88 93 ALA A CA 1
ATOM 761 C C . ALA A 1 93 ? -1.205 3.385 -0.833 1.00 96.88 93 ALA A C 1
ATOM 763 O O . ALA A 1 93 ? -0.680 3.188 -1.925 1.00 96.88 93 ALA A O 1
ATOM 764 N N . TRP A 1 94 ? -1.520 4.615 -0.408 1.00 97.50 94 TRP A N 1
ATOM 765 C CA . TRP A 1 94 ? -1.254 5.819 -1.203 1.00 97.50 94 TRP A CA 1
ATOM 766 C C . TRP A 1 94 ? 0.233 6.034 -1.463 1.00 97.50 94 TRP A C 1
ATOM 768 O O . TRP A 1 94 ? 0.610 6.325 -2.594 1.00 97.50 94 TRP A O 1
ATOM 778 N N . PHE A 1 95 ? 1.056 5.878 -0.428 1.00 96.88 95 PHE A N 1
ATOM 779 C CA . PHE A 1 95 ? 2.499 6.060 -0.507 1.00 96.88 95 PHE A CA 1
ATOM 780 C C . PHE A 1 95 ? 3.118 5.137 -1.559 1.00 96.88 95 PHE A C 1
ATOM 782 O O . PHE A 1 95 ? 3.736 5.618 -2.505 1.00 96.88 95 PHE A O 1
ATOM 789 N N . ILE A 1 96 ? 2.865 3.831 -1.452 1.00 96.81 96 ILE A N 1
ATOM 790 C CA . ILE A 1 96 ? 3.426 2.842 -2.376 1.00 96.81 96 ILE A CA 1
ATOM 791 C C . ILE A 1 96 ? 2.824 3.003 -3.772 1.00 96.81 96 ILE A C 1
ATOM 793 O O . ILE A 1 96 ? 3.558 3.029 -4.751 1.00 96.81 96 ILE A O 1
ATOM 797 N N . THR A 1 97 ? 1.502 3.164 -3.883 1.00 97.69 97 THR A N 1
ATOM 798 C CA . THR A 1 97 ? 0.835 3.229 -5.194 1.00 97.69 97 THR A CA 1
ATOM 799 C C . THR A 1 97 ? 1.332 4.407 -6.024 1.00 97.69 97 THR A C 1
ATOM 801 O O . THR A 1 97 ? 1.664 4.224 -7.192 1.00 97.69 97 THR A O 1
ATOM 804 N N . VAL A 1 98 ? 1.402 5.609 -5.442 1.00 97.75 98 VAL A N 1
ATOM 805 C CA . VAL A 1 98 ? 1.854 6.804 -6.173 1.00 97.75 98 VAL A CA 1
ATOM 806 C C . VAL A 1 98 ? 3.313 6.653 -6.582 1.00 97.75 98 VAL A C 1
ATOM 808 O O . VAL A 1 98 ? 3.631 6.843 -7.754 1.00 97.75 98 VAL A O 1
ATOM 811 N N . GLN A 1 99 ? 4.173 6.247 -5.645 1.00 96.31 99 GLN A N 1
ATOM 812 C CA . GLN A 1 99 ? 5.591 6.042 -5.917 1.00 96.31 99 GLN A CA 1
ATOM 813 C C . GLN A 1 99 ? 5.800 5.023 -7.047 1.00 96.31 99 GLN A C 1
ATOM 815 O O . GLN A 1 99 ? 6.505 5.308 -8.013 1.00 96.31 99 GLN A O 1
ATOM 820 N N . SER A 1 100 ? 5.148 3.861 -6.964 1.00 96.00 100 SER A N 1
ATOM 821 C CA . SER A 1 100 ? 5.284 2.790 -7.950 1.00 96.00 100 SER A CA 1
ATOM 822 C C . SER A 1 100 ? 4.691 3.149 -9.309 1.00 96.00 100 SER A C 1
ATOM 824 O O . SER A 1 100 ? 5.303 2.827 -10.317 1.00 96.00 100 SER A O 1
ATOM 826 N N . ILE A 1 101 ? 3.556 3.855 -9.375 1.00 97.38 101 ILE A N 1
ATOM 827 C CA . ILE A 1 101 ? 2.984 4.305 -10.657 1.00 97.38 101 ILE A CA 1
ATOM 828 C C . ILE A 1 101 ? 3.908 5.312 -11.342 1.00 97.38 101 ILE A C 1
ATOM 830 O O . ILE A 1 101 ? 4.163 5.195 -12.538 1.00 97.38 101 ILE A O 1
ATOM 834 N N . VAL A 1 102 ? 4.425 6.294 -10.603 1.00 96.81 102 VAL A N 1
ATOM 835 C CA . VAL A 1 102 ? 5.333 7.291 -11.182 1.00 96.81 102 VAL A CA 1
ATOM 836 C C . VAL A 1 102 ? 6.624 6.626 -11.656 1.00 96.81 102 VAL A C 1
ATOM 838 O O . VAL A 1 102 ? 7.079 6.903 -12.764 1.00 96.81 102 VAL A O 1
ATOM 841 N N . GLN A 1 103 ? 7.177 5.703 -10.867 1.00 93.81 103 GLN A N 1
ATOM 842 C CA . GLN A 1 103 ? 8.350 4.931 -11.268 1.00 93.81 103 GLN A CA 1
ATOM 843 C C . GLN A 1 103 ? 8.063 4.029 -12.474 1.00 93.81 103 GLN A C 1
ATOM 845 O O . GLN A 1 103 ? 8.907 3.924 -13.353 1.00 93.81 103 GLN A O 1
ATOM 850 N N . LEU A 1 104 ? 6.874 3.428 -12.558 1.00 94.25 104 LEU A N 1
ATOM 851 C CA . LEU A 1 104 ? 6.455 2.607 -13.692 1.00 94.25 104 LEU A CA 1
ATOM 852 C C . LEU A 1 104 ? 6.438 3.436 -14.979 1.00 94.25 104 LEU A C 1
ATOM 854 O O . LEU A 1 104 ? 7.037 3.037 -15.974 1.00 94.25 104 LEU A O 1
ATOM 858 N N . ILE A 1 105 ? 5.803 4.610 -14.939 1.00 95.25 105 ILE A N 1
ATOM 859 C CA . ILE A 1 105 ? 5.753 5.543 -16.071 1.00 95.25 105 ILE A CA 1
ATOM 860 C C . ILE A 1 105 ? 7.170 5.968 -16.466 1.00 95.25 105 ILE A C 1
ATOM 862 O O . ILE A 1 105 ? 7.522 5.906 -17.641 1.00 95.25 105 ILE A O 1
ATOM 866 N N . PHE A 1 106 ? 7.995 6.361 -15.494 1.00 93.06 106 PHE A N 1
ATOM 867 C CA . PHE A 1 106 ? 9.373 6.777 -15.743 1.00 93.06 106 PHE A CA 1
ATOM 868 C C . PHE A 1 106 ? 10.214 5.658 -16.376 1.00 93.06 106 PHE A C 1
ATOM 870 O O . PHE A 1 106 ? 10.869 5.890 -17.390 1.00 93.06 106 PHE A O 1
ATOM 877 N N . SER A 1 107 ? 10.150 4.436 -15.836 1.00 90.94 107 SER A N 1
ATOM 878 C CA . SER A 1 107 ? 10.873 3.283 -16.379 1.00 90.94 107 SER A CA 1
ATOM 879 C C . SER A 1 107 ? 10.460 2.971 -17.816 1.00 90.94 107 SER A C 1
ATOM 881 O O . SER A 1 107 ? 11.332 2.756 -18.652 1.00 90.94 107 SER A O 1
ATOM 883 N N . ILE A 1 108 ? 9.159 3.015 -18.128 1.00 91.62 108 ILE A N 1
ATOM 884 C CA . ILE A 1 108 ? 8.657 2.801 -19.495 1.00 91.62 108 ILE A CA 1
ATOM 885 C C . ILE A 1 108 ? 9.202 3.871 -20.450 1.00 91.62 108 ILE A C 1
ATOM 887 O O . ILE A 1 108 ? 9.684 3.538 -21.530 1.00 91.62 108 ILE A O 1
ATOM 891 N N . LEU A 1 109 ? 9.155 5.148 -20.058 1.00 92.44 109 LEU A N 1
ATOM 892 C CA . LEU A 1 109 ? 9.599 6.257 -20.911 1.00 92.44 109 LEU A CA 1
ATOM 893 C C . LEU A 1 109 ? 11.112 6.249 -21.167 1.00 92.44 109 LEU A C 1
ATOM 895 O O . LEU A 1 109 ? 11.548 6.655 -22.242 1.00 92.44 109 LEU A O 1
ATOM 899 N N . CYS A 1 110 ? 11.907 5.792 -20.201 1.00 89.12 110 CYS A N 1
ATOM 900 C CA . CYS A 1 110 ? 13.366 5.748 -20.304 1.00 89.12 110 CYS A CA 1
ATOM 901 C C . CYS A 1 110 ? 13.922 4.388 -20.768 1.00 89.12 110 CYS A C 1
ATOM 903 O O . CYS A 1 110 ? 15.137 4.254 -20.901 1.00 89.12 110 CYS A O 1
ATOM 905 N N . GLY A 1 111 ? 13.070 3.383 -21.007 1.00 86.50 111 GLY A N 1
ATOM 906 C CA . GLY A 1 111 ? 13.497 2.029 -21.392 1.00 86.50 111 GLY A CA 1
ATOM 907 C C . GLY A 1 111 ? 14.195 1.244 -20.271 1.00 86.50 111 GLY A C 1
ATOM 908 O O . GLY A 1 111 ? 14.960 0.313 -20.536 1.00 86.50 111 GLY A O 1
ATOM 909 N N . TYR A 1 112 ? 13.971 1.629 -19.013 1.00 88.12 112 TYR A N 1
ATOM 910 C CA . TYR A 1 112 ? 14.486 0.911 -17.849 1.00 88.12 112 TYR A CA 1
ATOM 911 C C . TYR A 1 112 ? 13.584 -0.262 -17.479 1.00 88.12 112 TYR A C 1
ATOM 913 O O . TYR A 1 112 ? 12.401 -0.297 -17.818 1.00 88.12 112 TYR A O 1
ATOM 921 N N . SER A 1 113 ? 14.124 -1.193 -16.687 1.00 85.81 113 SER A N 1
ATOM 922 C CA . SER A 1 113 ? 13.300 -2.233 -16.070 1.00 85.81 113 SER A CA 1
ATOM 923 C C . SER A 1 113 ? 12.146 -1.607 -15.276 1.00 85.81 113 SER A C 1
ATOM 925 O O . SER A 1 113 ? 12.343 -0.793 -14.367 1.00 85.81 113 SER A O 1
ATOM 927 N N . TYR A 1 114 ? 10.923 -1.988 -15.640 1.00 88.81 114 TYR A N 1
ATOM 928 C CA . TYR A 1 114 ? 9.680 -1.502 -15.038 1.00 88.81 114 TYR A CA 1
ATOM 929 C C . TYR A 1 114 ? 9.034 -2.541 -14.108 1.00 88.81 114 TYR A C 1
ATOM 931 O O . TYR A 1 114 ? 7.999 -2.284 -13.490 1.00 88.81 114 TYR A O 1
ATOM 939 N N . TRP A 1 115 ? 9.641 -3.723 -13.988 1.00 89.31 115 TRP A N 1
ATOM 940 C CA . TRP A 1 115 ? 9.026 -4.882 -13.347 1.00 89.31 115 TRP A CA 1
ATOM 941 C C . TRP A 1 115 ? 8.769 -4.696 -11.847 1.00 89.31 115 TRP A C 1
ATOM 943 O O . TRP A 1 115 ? 7.676 -4.971 -11.348 1.00 89.31 115 TRP A O 1
ATOM 953 N N . SER A 1 116 ? 9.758 -4.178 -11.117 1.00 89.38 116 SER A N 1
ATOM 954 C CA . SER A 1 116 ? 9.622 -3.874 -9.688 1.00 89.38 116 SER A CA 1
ATOM 955 C C . SER A 1 116 ? 8.552 -2.810 -9.431 1.00 89.38 116 SER A C 1
ATOM 957 O O . SER A 1 116 ? 7.771 -2.932 -8.486 1.00 89.38 116 SER A O 1
ATOM 959 N N . ALA A 1 117 ? 8.473 -1.802 -10.304 1.00 93.19 117 ALA A N 1
ATOM 960 C CA . ALA A 1 117 ? 7.451 -0.770 -10.241 1.00 93.19 117 ALA A CA 1
ATOM 961 C C . ALA A 1 117 ? 6.053 -1.360 -10.479 1.00 93.19 117 ALA A C 1
ATOM 963 O O . ALA A 1 117 ? 5.134 -1.060 -9.723 1.00 93.19 117 ALA A O 1
ATOM 964 N N . LEU A 1 118 ? 5.904 -2.276 -11.441 1.00 94.88 118 LEU A N 1
ATOM 965 C CA . LEU A 1 118 ? 4.637 -2.962 -11.695 1.00 94.88 118 LEU A CA 1
ATOM 966 C C . LEU A 1 118 ? 4.176 -3.800 -10.491 1.00 94.88 118 LEU A C 1
ATOM 968 O O . LEU A 1 118 ? 3.014 -3.703 -10.087 1.00 94.88 118 LEU A O 1
ATOM 972 N N . LEU A 1 119 ? 5.083 -4.569 -9.875 1.00 95.19 119 LEU A N 1
ATOM 973 C CA . LEU A 1 119 ? 4.799 -5.314 -8.641 1.00 95.19 119 LEU A CA 1
ATOM 974 C C . LEU A 1 119 ? 4.343 -4.378 -7.515 1.00 95.19 119 LEU A C 1
ATOM 976 O O . LEU A 1 119 ? 3.349 -4.659 -6.841 1.00 95.19 119 LEU A O 1
ATOM 980 N N . GLY A 1 120 ? 5.031 -3.248 -7.339 1.00 96.56 120 GLY A N 1
ATOM 981 C CA . GLY A 1 120 ? 4.670 -2.227 -6.356 1.00 96.56 120 GLY A CA 1
ATOM 982 C C . GLY A 1 120 ? 3.297 -1.600 -6.618 1.00 96.56 120 GLY A C 1
ATOM 983 O O . GLY A 1 120 ? 2.509 -1.430 -5.685 1.00 96.56 120 GLY A O 1
ATOM 984 N N . THR A 1 121 ? 2.950 -1.337 -7.882 1.00 97.69 121 THR A N 1
ATOM 985 C CA . THR A 1 121 ? 1.626 -0.829 -8.268 1.00 97.69 121 THR A CA 1
ATOM 986 C C . THR A 1 121 ? 0.527 -1.832 -7.922 1.00 97.69 121 THR A C 1
ATOM 988 O O . THR A 1 121 ? -0.462 -1.455 -7.290 1.00 97.69 121 THR A O 1
ATOM 991 N N . VAL A 1 122 ? 0.700 -3.111 -8.273 1.00 98.25 122 VAL A N 1
ATOM 992 C CA . VAL A 1 122 ? -0.276 -4.162 -7.930 1.00 98.25 122 VAL A CA 1
ATOM 993 C C . VAL A 1 122 ? -0.407 -4.310 -6.414 1.00 98.25 122 VAL A C 1
ATOM 995 O O . VAL A 1 122 ? -1.526 -4.359 -5.896 1.00 98.25 122 VAL A O 1
ATOM 998 N N . PHE A 1 123 ? 0.712 -4.300 -5.686 1.00 98.12 123 PHE A N 1
ATOM 999 C CA . PHE A 1 123 ? 0.717 -4.336 -4.225 1.00 98.12 123 PHE A CA 1
ATOM 1000 C C . PHE A 1 123 ? -0.065 -3.157 -3.624 1.00 98.12 123 PHE A C 1
ATOM 1002 O O . PHE A 1 123 ? -0.982 -3.362 -2.831 1.00 98.12 123 PHE A O 1
ATOM 1009 N N . GLY A 1 124 ? 0.212 -1.921 -4.033 1.00 97.44 124 GLY A N 1
ATOM 1010 C CA . GLY A 1 124 ? -0.492 -0.743 -3.523 1.00 97.44 124 GLY A CA 1
ATOM 1011 C C . GLY A 1 124 ? -2.003 -0.762 -3.809 1.00 97.44 124 GLY A C 1
ATOM 1012 O O . GLY A 1 124 ? -2.816 -0.552 -2.902 1.00 97.44 124 GLY A O 1
ATOM 1013 N N . LEU A 1 125 ? -2.394 -1.107 -5.041 1.00 97.81 125 LEU A N 1
ATOM 1014 C CA . LEU A 1 125 ? -3.801 -1.210 -5.451 1.00 97.81 125 LEU A CA 1
ATOM 1015 C C . LEU A 1 125 ? -4.555 -2.314 -4.705 1.00 97.81 125 LEU A C 1
ATOM 1017 O O . LEU A 1 125 ? -5.700 -2.118 -4.288 1.00 97.81 125 LEU A O 1
ATOM 1021 N N . SER A 1 126 ? -3.908 -3.457 -4.485 1.00 98.06 126 SER A N 1
ATOM 1022 C CA . SER A 1 126 ? -4.497 -4.557 -3.721 1.00 98.06 126 SER A CA 1
ATOM 1023 C C . SER A 1 126 ? -4.804 -4.156 -2.273 1.00 98.06 126 SER A C 1
ATOM 1025 O O . SER A 1 126 ? -5.855 -4.530 -1.757 1.00 98.06 126 SER A O 1
ATOM 1027 N N . ILE A 1 127 ? -3.984 -3.304 -1.639 1.00 97.75 127 ILE A N 1
ATOM 1028 C CA . ILE A 1 127 ? -4.284 -2.786 -0.296 1.00 97.75 127 ILE A CA 1
ATOM 1029 C C . ILE A 1 127 ? -5.547 -1.919 -0.323 1.00 97.75 127 ILE A C 1
ATOM 1031 O O . ILE A 1 127 ? -6.371 -2.043 0.580 1.00 97.75 127 ILE A O 1
ATOM 1035 N N . PHE A 1 128 ? -5.772 -1.087 -1.348 1.00 97.56 128 PHE A N 1
ATOM 1036 C CA . PHE A 1 128 ? -7.021 -0.313 -1.446 1.00 97.56 128 PHE A CA 1
ATOM 1037 C C . PHE A 1 128 ? -8.261 -1.202 -1.529 1.00 97.56 128 PHE A C 1
ATOM 1039 O O . PHE A 1 128 ? -9.261 -0.925 -0.861 1.00 97.56 128 PHE A O 1
ATOM 1046 N N . ILE A 1 129 ? -8.193 -2.275 -2.319 1.00 97.44 129 ILE A N 1
ATOM 1047 C CA . ILE A 1 129 ? -9.261 -3.279 -2.389 1.00 97.44 129 ILE A CA 1
ATOM 1048 C C . ILE A 1 129 ? -9.433 -3.932 -1.015 1.00 97.44 129 ILE A C 1
ATOM 1050 O O . ILE A 1 129 ? -10.541 -3.970 -0.478 1.00 97.44 129 ILE A O 1
ATOM 1054 N N . GLY A 1 130 ? -8.332 -4.360 -0.403 1.00 97.25 130 GLY A N 1
ATOM 1055 C CA . GLY A 1 130 ? -8.321 -4.977 0.914 1.00 97.25 130 GLY A CA 1
ATOM 1056 C C . GLY A 1 130 ? -8.922 -4.088 2.002 1.00 97.25 130 GLY A C 1
ATOM 1057 O O . GLY A 1 130 ? -9.689 -4.579 2.818 1.00 97.25 130 GLY A O 1
ATOM 1058 N N . LEU A 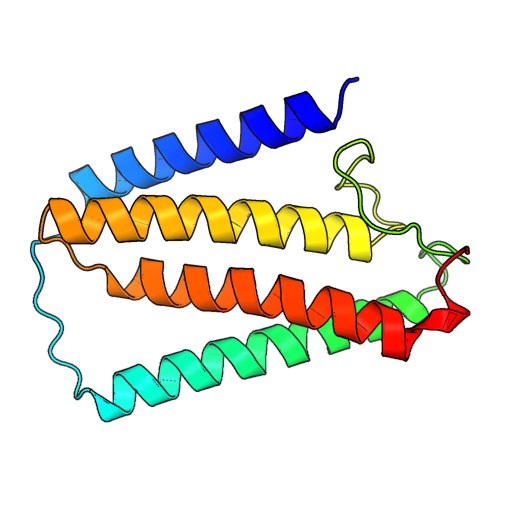1 131 ? -8.673 -2.777 1.989 1.00 96.75 131 LEU A N 1
ATOM 1059 C CA . LEU A 1 131 ? -9.258 -1.830 2.946 1.00 96.75 131 LEU A CA 1
ATOM 1060 C C . LEU A 1 131 ? -10.780 -1.726 2.808 1.00 96.75 131 LEU A C 1
ATOM 1062 O O . LEU A 1 131 ? -11.483 -1.617 3.816 1.00 96.75 131 LEU A O 1
ATOM 1066 N N . ARG A 1 132 ?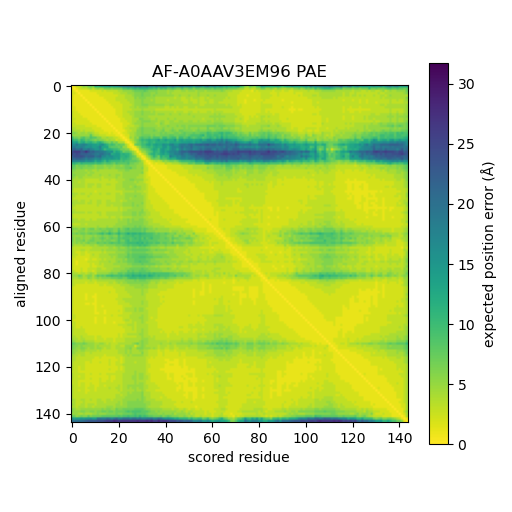 -11.304 -1.794 1.578 1.00 95.88 132 ARG A N 1
ATOM 1067 C CA . ARG A 1 132 ? -12.756 -1.854 1.347 1.00 95.88 132 ARG A CA 1
ATOM 1068 C C . ARG A 1 132 ? -13.338 -3.156 1.890 1.00 95.88 132 ARG A C 1
ATOM 1070 O O . ARG A 1 132 ? -14.347 -3.119 2.586 1.00 95.88 132 ARG A O 1
ATOM 1077 N N . LEU A 1 133 ? -12.680 -4.285 1.629 1.00 96.88 133 LEU A N 1
ATOM 1078 C CA . LEU A 1 133 ? -13.113 -5.593 2.126 1.00 96.88 133 LEU A CA 1
ATOM 1079 C C . LEU A 1 133 ? -13.025 -5.688 3.656 1.00 96.88 133 LEU A C 1
ATOM 1081 O O . LEU A 1 133 ? -13.938 -6.206 4.289 1.00 96.88 133 LEU A O 1
ATOM 1085 N N . VAL A 1 134 ? -11.982 -5.123 4.266 1.00 96.44 134 VAL A N 1
ATOM 1086 C CA . VAL A 1 134 ? -11.826 -4.996 5.722 1.00 96.44 134 VAL A CA 1
ATOM 1087 C C . VAL A 1 134 ? -12.989 -4.221 6.328 1.00 96.44 134 VAL A C 1
ATOM 1089 O O . VAL A 1 134 ? -13.513 -4.629 7.361 1.00 96.44 134 VAL A O 1
ATOM 1092 N N . ARG A 1 135 ? -13.425 -3.127 5.692 1.00 94.50 135 ARG A N 1
ATOM 1093 C CA . ARG A 1 135 ? -14.586 -2.365 6.167 1.00 94.50 135 ARG A CA 1
ATOM 1094 C C . ARG A 1 135 ? -15.856 -3.213 6.183 1.00 94.50 135 ARG A C 1
ATOM 1096 O O . ARG A 1 135 ? -16.644 -3.084 7.108 1.00 94.50 135 ARG A O 1
ATOM 1103 N N . ILE A 1 136 ? -16.037 -4.077 5.187 1.00 94.88 136 ILE A N 1
ATOM 1104 C CA . ILE A 1 136 ? -17.188 -4.986 5.103 1.00 94.88 136 ILE A CA 1
ATOM 1105 C C . ILE A 1 136 ? -17.078 -6.083 6.174 1.00 94.88 136 ILE A C 1
ATOM 1107 O O . ILE A 1 136 ? -17.993 -6.270 6.976 1.00 94.88 136 ILE A O 1
ATOM 1111 N N . ALA A 1 137 ? -15.939 -6.777 6.232 1.00 95.44 137 ALA A N 1
ATOM 1112 C CA . ALA A 1 137 ? -15.720 -7.906 7.136 1.00 95.44 137 ALA A CA 1
ATOM 1113 C C . ALA A 1 137 ? -15.742 -7.496 8.618 1.00 95.44 137 ALA A C 1
ATOM 1115 O O . ALA A 1 137 ? -16.316 -8.190 9.453 1.00 95.44 137 ALA A O 1
ATOM 1116 N N . PHE A 1 138 ? -15.158 -6.342 8.941 1.00 94.38 138 PHE A N 1
ATOM 1117 C CA . PHE A 1 138 ? -15.067 -5.807 10.298 1.00 94.38 138 PHE A CA 1
ATOM 1118 C C . PHE A 1 138 ? -15.993 -4.604 10.502 1.00 94.38 138 PHE A C 1
ATOM 1120 O O . PHE A 1 138 ? -15.652 -3.703 11.260 1.00 94.38 138 PHE A O 1
ATOM 1127 N N . HIS A 1 139 ? -17.157 -4.557 9.842 1.00 92.62 139 HIS A N 1
ATOM 1128 C CA . HIS A 1 139 ? -18.078 -3.412 9.920 1.00 92.62 139 HIS A CA 1
ATOM 1129 C C . HIS A 1 139 ? -18.434 -3.022 11.368 1.00 92.62 139 HIS A C 1
ATOM 1131 O O . HIS A 1 139 ? -18.457 -1.840 11.686 1.00 92.62 139 HIS A O 1
ATOM 1137 N N . PHE A 1 140 ? -18.573 -3.999 12.273 1.00 91.06 140 PHE A N 1
ATOM 1138 C CA . PHE A 1 140 ? -18.823 -3.791 13.708 1.00 91.06 140 PHE A CA 1
ATOM 1139 C C . PHE A 1 140 ? -17.729 -2.987 14.436 1.00 91.06 140 PHE A C 1
ATOM 1141 O O . PHE A 1 140 ? -17.944 -2.502 15.547 1.00 91.06 140 PHE A O 1
ATOM 1148 N N . LYS A 1 141 ? -16.534 -2.868 13.844 1.00 92.50 141 LYS A N 1
ATOM 1149 C CA . LYS A 1 141 ? -15.436 -2.040 14.350 1.00 92.50 141 LYS A CA 1
ATOM 1150 C C . LYS A 1 141 ? -15.470 -0.615 13.833 1.00 92.50 141 LYS A C 1
ATOM 1152 O O . LYS A 1 141 ? -14.699 0.183 14.349 1.00 92.50 141 LYS A O 1
ATOM 1157 N N . PHE A 1 142 ? -16.281 -0.267 12.846 1.00 90.50 142 PHE A N 1
ATOM 1158 C CA . PHE A 1 142 ? -16.313 1.093 12.319 1.00 90.50 142 PHE A CA 1
ATOM 1159 C C . PHE A 1 142 ? -17.427 1.894 12.980 1.00 90.50 142 PHE A C 1
ATOM 1161 O O . PHE A 1 142 ? -18.496 1.372 13.280 1.00 90.50 142 PHE A O 1
ATOM 1168 N N . ARG A 1 143 ? -17.143 3.168 13.252 1.00 75.62 143 ARG A N 1
ATOM 1169 C CA . ARG A 1 143 ? -18.181 4.124 13.633 1.00 75.62 143 ARG A CA 1
ATOM 1170 C C . ARG A 1 143 ? -18.881 4.587 12.355 1.00 75.62 143 ARG A C 1
ATOM 1172 O O . ARG A 1 143 ? -18.177 5.011 11.436 1.00 75.62 143 ARG A O 1
ATOM 1179 N N . ASP A 1 144 ? -20.205 4.475 12.321 1.00 58.69 144 ASP A N 1
ATOM 1180 C CA . ASP A 1 144 ? -21.042 5.087 11.281 1.00 58.69 144 ASP A CA 1
ATOM 1181 C C . ASP A 1 144 ? -20.920 6.618 11.291 1.00 58.69 144 ASP A C 1
ATOM 1183 O O . ASP A 1 144 ? -20.809 7.204 12.400 1.00 58.69 144 ASP A O 1
#

Nearest PDB structures (foldseek):
  7ruu-assembly2_C  TM=2.445E-01  e=6.620E+00  Homo sapiens
  8zqq-assembly1_A  TM=2.121E-01  e=5.954E+00  Homo sapiens